Protein AF-A0A971CQW7-F1 (afdb_monomer_lite)

Secondary structure (DSSP, 8-state):
-TTTB-TTS-B-GGG-EEEEETHHHHHHHHHHHHS--SEEEEES----EETTTTEE-GGGGSPPSS-GGGEEEEEETT--SSS-HHHHHHHHHHTTGGGG-S-EETTTSPTTGGG-SEEEE-PSP---SSTTSHHHHHHHHGGG-GGGHHHHHHHHHHHHH-

Structure (mmCIF, N/CA/C/O backbone):
data_AF-A0A971CQW7-F1
#
_entry.id   AF-A0A971CQW7-F1
#
loop_
_atom_site.group_PDB
_atom_site.id
_atom_site.type_symbol
_atom_site.label_atom_id
_atom_site.label_alt_id
_atom_site.label_comp_id
_atom_site.label_asym_id
_atom_site.label_entity_id
_atom_site.label_seq_id
_atom_site.pdbx_PDB_ins_code
_atom_site.Cartn_x
_atom_site.Cartn_y
_atom_site.Cartn_z
_atom_site.occupancy
_atom_site.B_iso_or_equiv
_atom_site.auth_seq_id
_atom_site.auth_comp_id
_atom_site.auth_asym_id
_atom_site.auth_atom_id
_atom_site.pdbx_PDB_model_num
ATOM 1 N N . TRP A 1 1 ? -14.589 18.826 12.549 1.00 80.50 1 TRP A N 1
ATOM 2 C CA . TRP A 1 1 ? -13.768 17.904 13.360 1.00 80.50 1 TRP A CA 1
ATOM 3 C C . TRP A 1 1 ? -14.554 16.988 14.294 1.00 80.50 1 TRP A C 1
ATOM 5 O O . TRP A 1 1 ? -14.091 15.878 14.490 1.00 80.50 1 TRP A O 1
ATOM 15 N N . GLY A 1 2 ? -15.742 17.351 14.803 1.00 87.56 2 GLY A N 1
ATOM 16 C CA . GLY A 1 2 ? -16.466 16.536 15.804 1.00 87.56 2 GLY A CA 1
ATOM 17 C C . GLY A 1 2 ? -16.803 15.077 15.436 1.00 87.56 2 GLY A C 1
ATOM 18 O O . GLY A 1 2 ? -17.061 14.279 16.323 1.00 87.56 2 GLY A O 1
ATOM 19 N N . ARG A 1 3 ? -16.758 14.686 14.152 1.00 91.19 3 ARG A N 1
ATOM 20 C CA . ARG A 1 3 ? -16.903 13.274 13.729 1.00 91.19 3 ARG A CA 1
ATOM 21 C C . ARG A 1 3 ? -15.626 12.436 13.907 1.00 91.19 3 ARG A C 1
ATOM 23 O O . ARG A 1 3 ? -15.699 11.217 13.860 1.00 91.19 3 ARG A O 1
ATOM 30 N N . PHE A 1 4 ? -14.482 13.089 14.090 1.00 95.12 4 PHE A N 1
ATOM 31 C CA . PHE A 1 4 ? -13.150 12.482 14.177 1.00 95.12 4 PHE A CA 1
ATOM 32 C C . PHE A 1 4 ? -12.547 12.564 15.580 1.00 95.12 4 PHE A C 1
ATOM 34 O O . PHE A 1 4 ? -11.444 12.068 15.797 1.00 95.12 4 PHE A O 1
ATOM 41 N N . LEU A 1 5 ? -13.256 13.193 16.517 1.00 96.75 5 LEU A N 1
ATOM 42 C CA . LEU A 1 5 ? -12.848 13.334 17.906 1.00 96.75 5 LEU A CA 1
ATOM 43 C C . LEU A 1 5 ? -13.877 12.658 18.816 1.00 96.75 5 LEU A C 1
ATOM 45 O O . LEU A 1 5 ? -15.070 12.587 18.498 1.00 96.75 5 LEU A O 1
ATOM 49 N N . ASN A 1 6 ? -13.406 12.145 19.940 1.00 95.38 6 ASN A N 1
ATOM 50 C CA . ASN A 1 6 ? -14.253 11.765 21.062 1.00 95.38 6 ASN A CA 1
ATOM 51 C C . ASN A 1 6 ? -14.606 13.015 21.886 1.00 95.38 6 ASN A C 1
ATOM 53 O O . ASN A 1 6 ? -14.082 14.103 21.636 1.00 95.38 6 ASN A O 1
ATOM 57 N N . GLU A 1 7 ? -15.515 12.876 22.851 1.00 94.75 7 GLU A N 1
ATOM 58 C CA . GLU A 1 7 ? -15.952 13.994 23.705 1.00 94.75 7 GLU A CA 1
ATOM 59 C C . GLU A 1 7 ? -14.798 14.598 24.519 1.00 94.75 7 GLU A C 1
ATOM 61 O O . GLU A 1 7 ? -14.775 15.802 24.758 1.00 94.75 7 GLU A O 1
ATOM 66 N N . ASP A 1 8 ? -13.802 13.780 24.868 1.00 95.06 8 ASP A N 1
ATOM 67 C CA . ASP A 1 8 ? -12.581 14.181 25.576 1.00 95.06 8 ASP A CA 1
ATOM 68 C C . ASP A 1 8 ? -11.517 14.836 24.669 1.00 95.06 8 ASP A C 1
ATOM 70 O O . ASP A 1 8 ? -10.429 15.180 25.130 1.00 95.06 8 ASP A O 1
ATOM 74 N N . GLY A 1 9 ? -11.805 15.001 23.373 1.00 94.38 9 GLY A N 1
ATOM 75 C CA . GLY A 1 9 ? -10.889 15.576 22.388 1.00 94.38 9 GLY A CA 1
ATOM 76 C C . GLY A 1 9 ? -9.841 14.607 21.830 1.00 94.38 9 GLY A C 1
ATOM 77 O O . GLY A 1 9 ? -9.064 15.004 20.961 1.00 94.38 9 GLY A O 1
ATOM 78 N N . SER A 1 10 ? -9.817 13.343 22.263 1.00 95.75 10 SER A N 1
ATOM 79 C CA . SER A 1 10 ? -8.953 12.314 21.673 1.00 95.75 10 SER A CA 1
ATOM 80 C C . SER A 1 10 ? -9.416 11.912 20.267 1.00 95.75 10 SER A C 1
ATOM 82 O O . SER A 1 10 ? -10.570 12.122 19.884 1.00 95.75 10 SER A O 1
ATOM 84 N N . LEU A 1 11 ? -8.517 11.326 19.468 1.00 96.56 11 LEU A N 1
ATOM 85 C CA . LEU A 1 11 ? -8.852 10.858 18.122 1.00 96.56 11 LEU A CA 1
ATOM 86 C C . LEU A 1 11 ? -9.819 9.672 18.171 1.00 96.56 11 LEU A C 1
ATOM 88 O O . LEU A 1 11 ? -9.562 8.649 18.809 1.00 96.56 11 LEU A O 1
ATOM 92 N N . ARG A 1 12 ? -10.890 9.760 17.385 1.00 97.44 12 ARG A N 1
ATOM 93 C CA . ARG A 1 12 ? -11.760 8.626 17.077 1.00 97.44 12 ARG A CA 1
ATOM 94 C C . ARG A 1 12 ? -11.135 7.801 15.954 1.00 97.44 12 ARG A C 1
ATOM 96 O O . ARG A 1 12 ? -11.539 7.913 14.798 1.00 97.44 12 ARG A O 1
ATOM 103 N N . TRP A 1 13 ? -10.136 6.989 16.297 1.00 97.81 13 TRP A N 1
ATOM 104 C CA . TRP A 1 13 ? -9.322 6.223 15.342 1.00 97.81 13 TRP A CA 1
ATOM 105 C C . TRP A 1 13 ? -10.138 5.433 14.320 1.00 97.81 13 TRP A C 1
ATOM 107 O O . TRP A 1 13 ? -9.864 5.531 13.126 1.00 97.81 13 TRP A O 1
ATOM 117 N N . ALA A 1 14 ? -11.206 4.762 14.756 1.00 96.88 14 ALA A N 1
ATOM 118 C CA . ALA A 1 14 ? -12.061 3.950 13.889 1.00 96.88 14 ALA A CA 1
ATOM 119 C C . ALA A 1 14 ? -12.777 4.754 12.782 1.00 96.88 14 ALA A C 1
ATOM 121 O O . ALA A 1 14 ? -13.352 4.174 11.869 1.00 96.88 14 ALA A O 1
ATOM 122 N N . SER A 1 15 ? -12.754 6.090 12.841 1.00 96.75 15 SER A N 1
ATOM 123 C CA . SER A 1 15 ? -13.287 6.986 11.806 1.00 96.75 15 SER A CA 1
ATOM 124 C C . SER A 1 15 ? -12.206 7.584 10.896 1.00 96.75 15 SER A C 1
ATOM 126 O O . SER A 1 15 ? -12.517 8.432 10.064 1.00 96.75 15 SER A O 1
ATOM 128 N N . LEU A 1 16 ? -10.944 7.179 11.053 1.00 97.69 16 LEU A N 1
ATOM 129 C CA . LEU A 1 16 ? -9.799 7.710 10.315 1.00 97.69 16 LEU A CA 1
ATOM 130 C C . LEU A 1 16 ? -9.264 6.678 9.327 1.00 97.69 16 LEU A C 1
ATOM 132 O O . LEU A 1 16 ? -9.104 5.513 9.672 1.00 97.69 16 LEU A O 1
ATOM 136 N N . ALA A 1 17 ? -8.928 7.1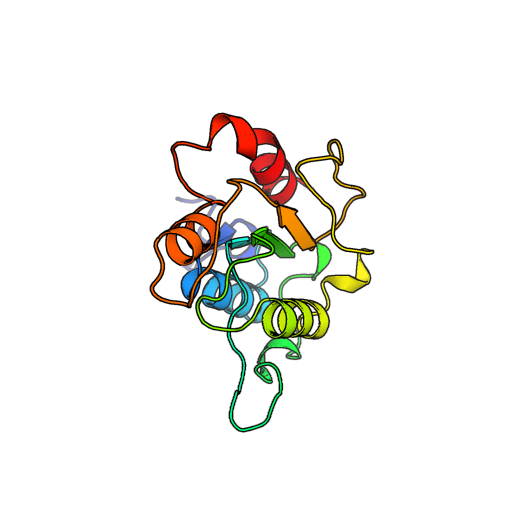14 8.117 1.00 98.12 17 ALA A N 1
ATOM 137 C CA . ALA A 1 17 ? -8.052 6.368 7.223 1.00 98.12 17 ALA A CA 1
ATOM 138 C C . ALA A 1 17 ? -6.643 6.957 7.327 1.00 98.12 17 ALA A C 1
ATOM 140 O O . ALA A 1 17 ? -6.482 8.179 7.303 1.00 98.12 17 ALA A O 1
ATOM 141 N N . VAL A 1 18 ? -5.630 6.102 7.444 1.00 98.44 18 VAL A N 1
ATOM 142 C CA . VAL A 1 18 ? -4.224 6.519 7.487 1.00 98.44 18 VAL A CA 1
ATOM 143 C C . VAL A 1 18 ? -3.508 6.020 6.247 1.00 98.44 18 VAL A C 1
ATOM 145 O O . VAL A 1 18 ? -3.650 4.866 5.846 1.00 98.44 18 VAL A O 1
ATOM 148 N N . ALA A 1 19 ? -2.745 6.908 5.625 1.00 98.44 19 ALA A N 1
ATOM 149 C CA . ALA A 1 19 ? -2.062 6.633 4.377 1.00 98.44 19 ALA A CA 1
ATOM 150 C C . ALA A 1 19 ? -0.653 7.211 4.407 1.00 98.44 19 ALA A C 1
ATOM 152 O O . ALA A 1 19 ? -0.411 8.253 5.018 1.00 98.44 19 ALA A O 1
ATOM 153 N N . GLY A 1 20 ? 0.269 6.564 3.705 1.00 98.12 20 GLY A N 1
ATOM 154 C CA . GLY A 1 20 ? 1.604 7.109 3.533 1.00 98.12 20 GLY A CA 1
ATOM 155 C C . GLY A 1 20 ? 2.396 6.416 2.439 1.00 98.12 20 GLY A C 1
ATOM 156 O O . GLY A 1 20 ? 2.113 5.279 2.060 1.00 98.12 20 GLY A O 1
ATOM 157 N N . GLN A 1 21 ? 3.405 7.126 1.941 1.00 97.31 21 GLN A N 1
ATOM 158 C CA . GLN A 1 21 ? 4.324 6.641 0.921 1.00 97.31 21 GLN A CA 1
ATOM 159 C C . GLN A 1 21 ? 5.697 6.350 1.538 1.00 97.31 21 GLN A C 1
ATOM 161 O O . GLN A 1 21 ? 6.130 7.071 2.441 1.00 97.31 21 GLN A O 1
ATOM 166 N N . SER A 1 22 ? 6.379 5.295 1.080 1.00 95.56 22 SER A N 1
ATOM 167 C CA . SER A 1 22 ? 7.723 4.929 1.552 1.00 95.56 22 SER A CA 1
ATOM 168 C C . SER A 1 22 ? 7.760 4.728 3.074 1.00 95.56 22 SER A C 1
ATOM 170 O O . SER A 1 22 ? 6.955 3.975 3.625 1.00 95.56 22 SER A O 1
ATOM 172 N N . GLN A 1 23 ? 8.637 5.445 3.782 1.00 95.31 23 GLN A N 1
ATOM 173 C CA . GLN A 1 23 ? 8.674 5.480 5.241 1.00 95.31 23 GLN A CA 1
ATOM 174 C C . GLN A 1 23 ? 7.306 5.838 5.850 1.00 95.31 23 GLN A C 1
ATOM 176 O O . GLN A 1 23 ? 6.905 5.239 6.845 1.00 95.31 23 GLN A O 1
ATOM 181 N N . GLY A 1 24 ? 6.548 6.760 5.251 1.00 97.88 24 GLY A N 1
ATOM 182 C CA . GLY A 1 24 ? 5.199 7.096 5.712 1.00 97.88 24 GLY A CA 1
ATOM 183 C C . GLY A 1 24 ? 4.218 5.925 5.592 1.00 97.88 24 GLY A C 1
ATOM 184 O O . GLY A 1 24 ? 3.326 5.788 6.421 1.00 97.88 24 GLY A O 1
ATOM 185 N N . GLY A 1 25 ? 4.398 5.047 4.602 1.00 98.06 25 GLY A N 1
ATOM 186 C CA . GLY A 1 25 ? 3.581 3.841 4.448 1.00 98.06 25 GLY A CA 1
ATOM 187 C C . GLY A 1 25 ? 3.885 2.787 5.515 1.00 98.06 25 GLY A C 1
ATOM 188 O O . GLY A 1 25 ? 2.964 2.148 6.018 1.00 98.06 25 GLY A O 1
ATOM 189 N N . GLY A 1 26 ? 5.153 2.665 5.927 1.00 97.81 26 GLY A N 1
ATOM 190 C CA . GLY A 1 26 ? 5.540 1.882 7.108 1.00 97.81 26 GLY A CA 1
ATOM 191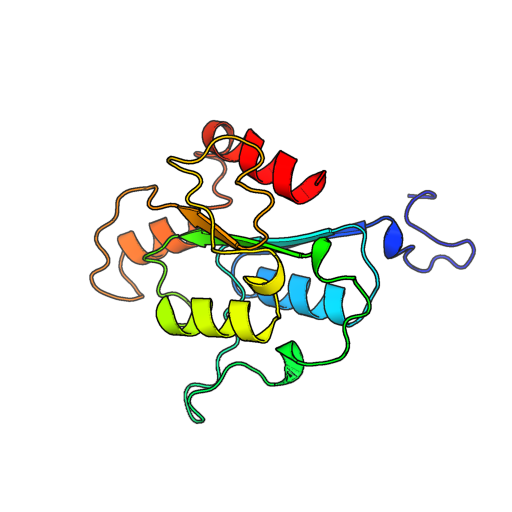 C C . GLY A 1 26 ? 4.899 2.424 8.391 1.00 97.81 26 GLY A C 1
ATOM 192 O O . GLY A 1 26 ? 4.303 1.665 9.152 1.00 97.81 26 GLY A O 1
ATOM 193 N N . HIS A 1 27 ? 4.910 3.748 8.582 1.00 98.56 27 HIS A N 1
ATOM 194 C CA . HIS A 1 27 ? 4.220 4.387 9.708 1.00 98.56 27 HIS A CA 1
ATOM 195 C C . HIS A 1 27 ? 2.705 4.168 9.674 1.00 98.56 27 HIS A C 1
ATOM 197 O O . HIS A 1 27 ? 2.126 3.876 10.715 1.00 98.56 27 HIS A O 1
ATOM 203 N N . ALA A 1 28 ? 2.057 4.257 8.508 1.00 98.75 28 ALA A N 1
ATOM 204 C CA . ALA A 1 28 ? 0.629 3.967 8.376 1.00 98.75 28 ALA A CA 1
ATOM 205 C C . ALA A 1 28 ? 0.307 2.528 8.817 1.00 98.75 28 ALA A C 1
ATOM 207 O O . ALA A 1 28 ? -0.622 2.318 9.598 1.00 98.75 28 ALA A O 1
ATOM 208 N N . ALA A 1 29 ? 1.121 1.553 8.397 1.00 98.62 29 ALA A N 1
ATOM 209 C CA . ALA A 1 29 ? 1.001 0.168 8.847 1.00 98.62 29 ALA A CA 1
ATOM 210 C C . ALA A 1 29 ? 1.197 0.023 10.363 1.00 98.62 29 ALA A C 1
ATOM 212 O O . ALA A 1 29 ? 0.391 -0.633 11.022 1.00 98.62 29 ALA A O 1
ATOM 213 N N . LEU A 1 30 ? 2.216 0.670 10.933 1.00 98.62 30 LEU A N 1
ATOM 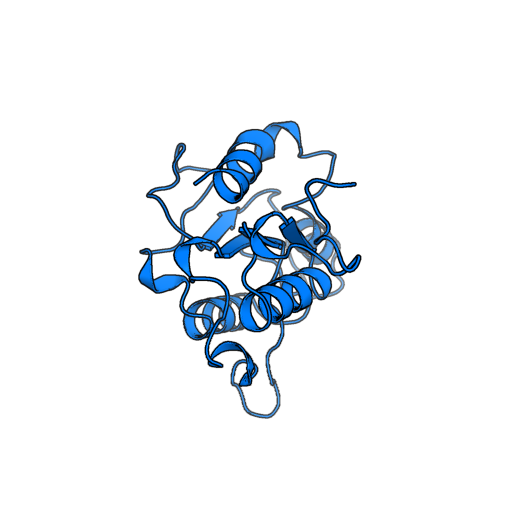214 C CA . LEU A 1 30 ? 2.455 0.643 12.376 1.00 98.62 30 LEU A CA 1
ATOM 215 C C . LEU A 1 30 ? 1.302 1.290 13.162 1.00 98.62 30 LEU A C 1
ATOM 217 O O . LEU A 1 30 ? 0.886 0.747 14.183 1.00 98.62 30 LEU A O 1
ATOM 221 N N . ILE A 1 31 ? 0.743 2.403 12.674 1.00 98.75 31 ILE A N 1
ATOM 222 C CA . ILE A 1 31 ? -0.439 3.045 13.266 1.00 98.75 31 ILE A CA 1
ATOM 223 C C . ILE A 1 31 ? -1.623 2.081 13.250 1.00 98.75 31 ILE A C 1
ATOM 225 O O . ILE A 1 31 ? -2.245 1.902 14.289 1.00 98.75 31 ILE A O 1
ATOM 229 N N . GLY A 1 32 ? -1.900 1.410 12.127 1.00 98.69 32 GLY A N 1
ATOM 230 C CA . GLY A 1 32 ? -2.983 0.424 12.048 1.00 98.69 32 GLY A CA 1
ATOM 231 C C . GLY A 1 32 ? -2.790 -0.777 12.977 1.00 98.69 32 GLY A C 1
ATOM 232 O O . GLY A 1 32 ? -3.755 -1.322 13.510 1.00 98.69 32 GLY A O 1
ATOM 233 N N . ILE A 1 33 ? -1.543 -1.181 13.223 1.00 98.69 33 ILE A N 1
ATOM 234 C CA . ILE A 1 33 ? -1.237 -2.218 14.215 1.00 98.69 33 ILE A CA 1
ATOM 235 C C . ILE A 1 33 ? -1.533 -1.724 15.637 1.00 98.69 33 ILE A C 1
ATOM 237 O O . ILE A 1 33 ? -2.018 -2.498 16.456 1.00 98.69 33 ILE A O 1
ATOM 241 N N . LYS A 1 34 ? -1.274 -0.449 15.945 1.00 98.56 34 LYS A N 1
ATOM 242 C CA . LYS A 1 34 ? -1.439 0.119 17.297 1.00 98.56 34 LYS A CA 1
ATOM 243 C C . LYS A 1 34 ? -2.838 0.661 17.596 1.00 98.56 34 LYS A C 1
ATOM 245 O O . LYS A 1 34 ? -3.233 0.680 18.759 1.00 98.56 34 LYS A O 1
ATOM 250 N N . HIS A 1 35 ? -3.574 1.092 16.581 1.00 98.56 35 HIS A N 1
ATOM 251 C CA . HIS A 1 35 ? -4.885 1.718 16.702 1.00 98.56 35 HIS A CA 1
ATOM 252 C C . HIS A 1 35 ? -5.840 1.127 15.675 1.00 98.56 35 HIS A C 1
ATOM 254 O O . HIS A 1 35 ? -5.458 0.935 14.523 1.00 98.56 35 HIS A O 1
ATOM 260 N N . GLU A 1 36 ? -7.083 0.860 16.075 1.00 98.50 36 GLU A N 1
ATOM 261 C CA . GLU A 1 36 ? -8.113 0.435 15.132 1.00 98.50 36 GLU A CA 1
ATOM 262 C C . GLU A 1 36 ? -8.542 1.628 14.272 1.00 98.50 36 GLU A C 1
ATOM 264 O O . GLU A 1 36 ? -9.205 2.545 14.754 1.00 98.50 36 GLU A O 1
ATOM 269 N N . VAL A 1 37 ? -8.158 1.609 12.999 1.00 98.69 37 VAL A N 1
ATOM 270 C CA . VAL A 1 37 ? -8.509 2.622 12.005 1.00 98.69 37 VAL A CA 1
ATOM 271 C C . VAL A 1 37 ? -9.519 2.089 10.993 1.00 98.69 37 VAL A C 1
ATOM 273 O O . VAL A 1 37 ? -9.744 0.881 10.866 1.00 98.69 37 VAL A O 1
ATOM 276 N N . ALA A 1 38 ? -10.142 3.006 10.253 1.00 98.19 38 ALA A N 1
ATOM 277 C CA . ALA A 1 38 ? -11.058 2.658 9.176 1.00 98.19 38 ALA A CA 1
ATOM 278 C C . ALA A 1 38 ? -10.315 1.980 8.019 1.00 98.19 38 ALA A C 1
ATOM 280 O O . ALA A 1 38 ? -10.806 0.987 7.492 1.00 98.19 38 ALA A O 1
ATOM 281 N N . ARG A 1 39 ? -9.142 2.497 7.626 1.00 98.50 39 ARG A N 1
ATOM 282 C CA . ARG A 1 39 ? -8.305 1.950 6.544 1.00 98.50 39 ARG A CA 1
ATOM 283 C C . ARG A 1 39 ? -6.827 2.272 6.758 1.00 98.50 39 ARG A C 1
ATOM 285 O O . ARG A 1 39 ? -6.496 3.322 7.312 1.00 98.50 39 ARG A O 1
ATOM 292 N N . VAL A 1 40 ? -5.956 1.395 6.264 1.00 98.88 40 VAL A N 1
ATOM 293 C CA . VAL A 1 40 ? -4.498 1.570 6.232 1.00 98.88 40 VAL A CA 1
ATOM 294 C C . VAL A 1 40 ? -4.008 1.437 4.797 1.00 98.88 40 VAL A C 1
ATOM 296 O O . VAL A 1 40 ? -4.173 0.384 4.187 1.00 98.88 40 VAL A O 1
ATOM 299 N N . LEU A 1 41 ? -3.410 2.496 4.255 1.00 98.81 41 LEU A N 1
ATOM 300 C CA . LEU A 1 41 ? -2.963 2.551 2.864 1.00 98.81 41 LEU A CA 1
ATOM 301 C C . LEU A 1 41 ? -1.445 2.755 2.798 1.00 98.81 41 LEU A C 1
ATOM 303 O O . LEU A 1 41 ? -0.915 3.807 3.167 1.00 98.81 41 LEU A O 1
ATOM 307 N N . CYS A 1 42 ? -0.741 1.752 2.290 1.00 98.81 42 CYS A N 1
ATOM 308 C CA . CYS A 1 42 ? 0.708 1.749 2.135 1.00 98.81 42 CYS A CA 1
ATOM 309 C C . CYS A 1 42 ? 1.081 1.919 0.654 1.00 98.81 42 CYS A C 1
ATOM 311 O O . CYS A 1 42 ? 0.820 1.033 -0.154 1.00 98.81 42 CYS A O 1
ATOM 313 N N . PHE A 1 43 ? 1.731 3.023 0.285 1.00 98.56 43 PHE A N 1
ATOM 314 C CA . PHE A 1 43 ? 2.180 3.273 -1.091 1.00 98.56 43 PHE A CA 1
ATOM 315 C C . PHE A 1 43 ? 3.697 3.132 -1.209 1.00 98.56 43 PHE A C 1
ATOM 317 O O . PHE A 1 43 ? 4.434 3.767 -0.454 1.00 98.56 43 PHE A O 1
ATOM 324 N N . GLY A 1 44 ? 4.199 2.312 -2.136 1.00 97.81 44 GLY A N 1
ATOM 325 C CA . GLY A 1 44 ? 5.645 2.042 -2.212 1.00 97.81 44 GLY A CA 1
ATOM 326 C C . GLY A 1 44 ? 6.210 1.570 -0.860 1.00 97.81 44 GLY A C 1
ATOM 327 O O . GLY A 1 44 ? 7.289 1.996 -0.450 1.00 97.81 44 GLY A O 1
ATOM 328 N N . ALA A 1 45 ? 5.417 0.795 -0.116 1.00 97.94 45 ALA A N 1
ATOM 329 C CA . ALA A 1 45 ? 5.651 0.336 1.247 1.00 97.94 45 ALA A CA 1
ATOM 330 C C . ALA A 1 45 ? 4.830 -0.947 1.528 1.00 97.94 45 ALA A C 1
ATOM 332 O O . ALA A 1 45 ? 3.950 -1.282 0.724 1.00 97.94 45 ALA A O 1
ATOM 333 N N . PRO A 1 46 ? 5.063 -1.659 2.651 1.00 95.75 46 PRO A N 1
ATOM 334 C CA . PRO A 1 46 ? 6.055 -1.419 3.710 1.00 95.75 46 PRO A CA 1
ATOM 335 C C . PRO A 1 46 ? 7.510 -1.668 3.271 1.00 95.75 46 PRO A C 1
ATOM 337 O O . PRO A 1 46 ? 7.752 -2.478 2.378 1.00 95.75 46 PRO A O 1
ATOM 340 N N . LYS A 1 47 ? 8.492 -1.011 3.908 1.00 96.00 47 LYS A N 1
ATOM 341 C CA . LYS A 1 47 ? 9.926 -1.126 3.547 1.00 96.00 47 LYS A CA 1
ATOM 342 C C . LYS A 1 47 ? 10.851 -1.518 4.708 1.00 96.00 47 LYS A C 1
ATOM 344 O O . LYS A 1 47 ? 12.051 -1.667 4.494 1.00 96.00 47 LYS A O 1
ATOM 349 N N . ASP A 1 48 ? 10.330 -1.699 5.918 1.00 96.06 48 ASP A N 1
ATOM 350 C CA . ASP A 1 48 ? 11.117 -1.955 7.127 1.00 96.06 48 ASP A CA 1
ATOM 351 C C . ASP A 1 48 ? 11.679 -3.381 7.127 1.00 96.06 48 ASP A C 1
ATOM 353 O O . ASP A 1 48 ? 11.059 -4.330 7.598 1.00 96.06 48 ASP A O 1
ATOM 357 N N . TYR A 1 49 ? 12.883 -3.536 6.584 1.00 97.06 49 TYR A N 1
ATOM 358 C CA . TYR A 1 49 ? 13.572 -4.817 6.483 1.00 97.06 49 TYR A CA 1
ATOM 359 C C . TYR A 1 49 ? 14.913 -4.767 7.213 1.00 97.06 49 TYR A C 1
ATOM 361 O O . TYR A 1 49 ? 15.718 -3.855 7.011 1.00 97.06 49 TYR A O 1
ATOM 369 N N . ASN A 1 50 ? 15.193 -5.767 8.044 1.00 95.75 50 ASN A N 1
ATOM 370 C CA . ASN A 1 50 ? 16.478 -5.886 8.713 1.00 95.75 50 ASN A CA 1
ATOM 371 C C . ASN A 1 50 ? 17.479 -6.604 7.801 1.00 95.75 50 ASN A C 1
ATOM 373 O O . ASN A 1 50 ? 17.551 -7.830 7.772 1.00 95.75 50 ASN A O 1
ATOM 377 N N . ILE A 1 51 ? 18.296 -5.828 7.086 1.00 93.19 51 ILE A N 1
ATOM 378 C CA . ILE A 1 51 ? 19.313 -6.355 6.160 1.00 93.19 51 ILE A CA 1
ATOM 379 C C . ILE A 1 51 ? 20.352 -7.228 6.875 1.00 93.19 51 ILE A C 1
ATOM 381 O O . ILE A 1 51 ? 20.794 -8.226 6.315 1.00 93.19 51 ILE A O 1
ATOM 385 N N . LYS A 1 52 ? 20.719 -6.893 8.119 1.00 94.75 52 LYS A N 1
ATOM 386 C CA . LYS A 1 52 ? 21.722 -7.650 8.885 1.00 94.75 52 LYS A CA 1
ATOM 387 C C . LYS A 1 52 ? 21.222 -9.046 9.257 1.00 94.75 52 LYS A C 1
ATOM 389 O O . LYS A 1 52 ? 22.008 -9.986 9.257 1.00 94.75 52 LYS A O 1
ATOM 394 N N . LEU A 1 53 ? 19.943 -9.161 9.608 1.00 96.12 53 LEU A N 1
ATOM 395 C CA . LEU A 1 53 ? 19.323 -10.430 9.997 1.00 96.12 53 LEU A CA 1
ATOM 396 C C . LEU A 1 53 ? 18.648 -11.151 8.827 1.00 96.12 53 LEU A C 1
ATOM 398 O O . LEU A 1 53 ? 18.268 -12.306 8.971 1.00 96.12 53 LEU A O 1
ATOM 402 N N . GLY A 1 54 ? 18.493 -10.486 7.681 1.00 96.88 54 GLY A N 1
ATOM 403 C CA . GLY A 1 54 ? 17.828 -11.058 6.519 1.00 96.88 54 GLY A CA 1
ATOM 404 C C . GLY A 1 54 ? 16.342 -11.334 6.751 1.00 96.88 54 GLY A C 1
ATOM 405 O O . GLY A 1 54 ? 15.829 -12.283 6.171 1.00 96.88 54 GLY A O 1
ATOM 406 N N . VAL A 1 55 ? 15.658 -10.530 7.575 1.00 98.00 55 VAL A N 1
ATOM 407 C CA . VAL A 1 55 ? 14.233 -10.714 7.913 1.00 98.00 55 VAL A CA 1
ATOM 408 C C . VAL A 1 55 ? 13.466 -9.386 7.923 1.00 98.00 55 VAL A C 1
ATOM 410 O O . VAL A 1 55 ? 14.072 -8.338 8.177 1.00 98.00 55 VAL A O 1
ATOM 413 N N . PRO A 1 56 ? 12.138 -9.399 7.702 1.00 98.19 56 PRO A N 1
ATOM 414 C CA . PRO A 1 56 ? 11.273 -8.249 7.962 1.00 98.19 56 PRO A CA 1
ATOM 415 C C . PRO A 1 56 ? 11.378 -7.751 9.403 1.00 98.19 56 PRO A C 1
ATOM 417 O O . PRO A 1 56 ? 11.783 -8.479 10.312 1.00 98.19 56 PRO A O 1
ATOM 420 N N . ALA A 1 57 ? 11.001 -6.497 9.637 1.00 96.94 57 ALA A N 1
ATOM 421 C CA . ALA A 1 57 ? 10.942 -5.976 10.992 1.00 96.94 57 ALA A CA 1
ATOM 422 C C . ALA A 1 57 ? 9.920 -6.759 11.840 1.00 96.94 57 ALA A C 1
ATOM 424 O O . ALA A 1 57 ? 8.763 -6.908 11.454 1.00 96.94 57 ALA A O 1
ATOM 425 N N . ALA A 1 58 ? 10.335 -7.200 13.033 1.00 97.00 58 ALA A N 1
ATOM 426 C CA . ALA A 1 58 ? 9.517 -8.031 13.927 1.00 97.00 58 ALA A CA 1
ATOM 427 C C . ALA A 1 58 ? 8.175 -7.387 14.322 1.00 97.00 58 ALA A C 1
ATOM 429 O O . ALA A 1 58 ? 7.245 -8.069 14.739 1.00 97.00 58 ALA A O 1
ATOM 430 N N . TRP A 1 59 ? 8.049 -6.062 14.189 1.00 97.25 59 TRP A N 1
ATOM 431 C CA . TRP A 1 59 ? 6.804 -5.374 14.507 1.00 97.25 59 TRP A CA 1
ATOM 432 C C . TRP A 1 59 ? 5.656 -5.724 13.551 1.00 97.25 59 TRP A C 1
ATOM 434 O O . TRP A 1 59 ? 4.503 -5.569 13.950 1.00 97.25 59 TRP A O 1
ATOM 444 N N . TYR A 1 60 ? 5.935 -6.211 12.334 1.00 98.00 60 TYR A N 1
ATOM 445 C CA . TYR A 1 60 ? 4.892 -6.643 11.396 1.00 98.00 60 TYR A CA 1
ATOM 446 C C . TYR A 1 60 ? 4.026 -7.784 11.950 1.00 98.00 60 TYR A C 1
ATOM 448 O O . TYR A 1 60 ? 2.849 -7.865 11.601 1.00 98.00 60 TYR A O 1
ATOM 456 N N . GLU A 1 61 ? 4.588 -8.608 12.839 1.00 96.75 61 GLU A N 1
ATOM 457 C CA . GLU A 1 61 ? 3.941 -9.783 13.441 1.00 96.75 61 GLU A CA 1
ATOM 458 C C . GLU A 1 61 ? 3.222 -9.467 14.760 1.00 96.75 61 GLU A C 1
ATOM 460 O O . GLU A 1 61 ? 2.608 -10.345 15.367 1.00 96.75 61 GLU A O 1
ATOM 465 N N . LEU A 1 62 ? 3.294 -8.220 15.239 1.00 98.06 62 LEU A N 1
ATOM 466 C CA . LEU A 1 62 ? 2.588 -7.835 16.457 1.00 98.06 62 LEU A CA 1
ATOM 467 C C . LEU A 1 62 ? 1.067 -7.957 16.269 1.00 98.06 62 LEU A C 1
ATOM 469 O O . LEU A 1 62 ? 0.557 -7.711 15.169 1.00 98.06 62 LEU A O 1
ATOM 473 N N . PRO A 1 63 ? 0.319 -8.246 17.353 1.00 97.94 63 PRO A N 1
ATOM 474 C CA . PRO A 1 63 ? -1.135 -8.173 17.334 1.00 97.94 63 PRO A CA 1
ATOM 475 C C . PRO A 1 63 ? -1.610 -6.830 16.771 1.00 97.94 63 PRO A C 1
ATOM 477 O O . PRO A 1 63 ? -1.150 -5.770 17.198 1.00 97.94 63 PRO A O 1
ATOM 480 N N . SER A 1 64 ? -2.515 -6.893 15.797 1.00 98.50 64 SER A N 1
ATOM 481 C CA . SER A 1 64 ? -2.995 -5.733 15.048 1.00 98.50 64 SER A CA 1
ATOM 482 C C . SER A 1 64 ? -4.338 -5.276 15.603 1.00 98.50 64 SER A C 1
ATOM 484 O O . SER A 1 64 ? -5.291 -6.050 15.598 1.00 98.50 64 SER A O 1
ATOM 486 N N . ALA A 1 65 ? -4.423 -4.023 16.053 1.00 98.62 65 ALA A N 1
ATOM 487 C CA . ALA A 1 65 ? -5.680 -3.413 16.482 1.00 98.62 65 ALA A CA 1
ATOM 488 C C . ALA A 1 65 ? -6.653 -3.243 15.306 1.00 98.62 65 ALA A C 1
ATOM 490 O O . ALA A 1 65 ? -7.843 -3.509 15.433 1.00 98.62 65 ALA A O 1
ATOM 491 N N . THR A 1 66 ? -6.145 -2.841 14.140 1.00 98.81 66 THR A N 1
ATOM 492 C CA . THR A 1 66 ? -6.920 -2.847 12.898 1.00 98.81 66 THR A CA 1
ATOM 493 C C . THR A 1 66 ? -6.963 -4.266 12.318 1.00 98.81 66 THR A C 1
ATOM 495 O O . THR A 1 66 ? -5.900 -4.880 12.156 1.00 98.81 66 THR A O 1
ATOM 498 N N . PRO A 1 67 ? -8.146 -4.794 11.959 1.00 98.25 67 PRO A N 1
ATOM 499 C CA . PRO A 1 67 ? -8.269 -6.027 11.185 1.00 98.25 67 PRO A CA 1
ATOM 500 C C . PRO A 1 67 ? -7.509 -5.961 9.847 1.00 98.25 67 PRO A C 1
ATOM 502 O O . PRO A 1 67 ? -7.492 -4.925 9.181 1.00 98.25 67 PRO A O 1
ATOM 505 N N . LYS A 1 68 ? -6.839 -7.053 9.447 1.00 97.94 68 LYS A N 1
ATOM 506 C CA . LYS A 1 68 ? -5.961 -7.057 8.256 1.00 97.94 68 LYS A CA 1
ATOM 507 C C . LYS A 1 68 ? -6.702 -6.857 6.932 1.00 97.94 68 LYS A C 1
ATOM 509 O O . LYS A 1 68 ? -6.091 -6.408 5.969 1.00 97.94 68 LYS A O 1
ATOM 514 N N . ASP A 1 69 ? -8.010 -7.093 6.900 1.00 97.88 69 ASP A N 1
ATOM 515 C CA . ASP A 1 69 ? -8.871 -6.808 5.748 1.00 97.88 69 ASP A CA 1
ATOM 516 C C . ASP A 1 69 ? -8.996 -5.304 5.448 1.00 97.88 69 ASP A C 1
ATOM 518 O O . ASP A 1 69 ? -9.401 -4.948 4.346 1.00 97.88 69 ASP A O 1
ATOM 522 N N . ARG A 1 70 ? -8.606 -4.420 6.376 1.00 98.62 70 ARG A N 1
ATOM 523 C CA . ARG A 1 70 ? -8.569 -2.958 6.187 1.00 98.62 70 ARG A CA 1
ATOM 524 C C . ARG A 1 70 ? -7.189 -2.424 5.785 1.00 98.62 70 ARG A C 1
ATOM 526 O O . ARG A 1 70 ? -7.026 -1.207 5.671 1.00 98.62 70 ARG A O 1
ATOM 533 N N . PHE A 1 71 ? -6.192 -3.294 5.612 1.00 98.81 71 PHE A N 1
ATOM 534 C CA . PHE A 1 71 ? -4.857 -2.919 5.147 1.00 98.81 71 PHE A CA 1
ATOM 535 C C . PHE A 1 71 ? -4.740 -3.152 3.651 1.00 98.81 71 PHE A C 1
ATOM 537 O O . PHE A 1 71 ? -5.076 -4.221 3.156 1.00 98.81 71 PHE A O 1
ATOM 544 N N . PHE A 1 72 ? -4.184 -2.171 2.953 1.00 98.88 72 PHE A N 1
ATOM 545 C CA . PHE A 1 72 ? -3.926 -2.244 1.527 1.00 98.88 72 PHE A CA 1
ATOM 546 C C . PHE A 1 72 ? -2.536 -1.708 1.223 1.00 98.88 72 PHE A C 1
ATOM 548 O O . PHE A 1 72 ? -2.117 -0.683 1.765 1.00 98.88 72 PHE A O 1
ATOM 555 N N . ALA A 1 73 ? -1.837 -2.369 0.309 1.00 98.75 73 ALA A N 1
ATOM 556 C CA . ALA A 1 73 ? -0.545 -1.921 -0.177 1.00 98.75 73 ALA A CA 1
ATOM 557 C C . ALA A 1 73 ? -0.556 -1.801 -1.699 1.00 98.75 73 ALA A C 1
ATOM 559 O O . ALA A 1 73 ? -0.942 -2.749 -2.373 1.00 98.75 73 ALA A O 1
ATOM 560 N N . PHE A 1 74 ? -0.093 -0.672 -2.237 1.00 98.75 74 PHE A N 1
ATOM 561 C CA . PHE A 1 74 ? 0.038 -0.451 -3.676 1.00 98.75 74 PHE A CA 1
ATOM 562 C C . PHE A 1 74 ? 1.468 -0.053 -4.046 1.00 98.75 74 PHE A C 1
ATOM 564 O O . PHE A 1 74 ? 2.017 0.927 -3.533 1.00 98.75 74 PHE A O 1
ATOM 571 N N . ASN A 1 75 ? 2.104 -0.851 -4.904 1.00 98.56 75 ASN A N 1
ATOM 572 C CA . ASN A 1 75 ? 3.543 -0.794 -5.137 1.00 98.56 75 ASN A CA 1
ATOM 573 C C . ASN A 1 75 ? 3.912 -0.955 -6.613 1.00 98.56 75 ASN A C 1
ATOM 575 O O . ASN A 1 75 ? 3.189 -1.571 -7.385 1.00 98.56 75 ASN A O 1
ATOM 579 N N . HIS A 1 76 ? 5.087 -0.458 -6.988 1.00 98.50 76 HIS A N 1
ATOM 580 C CA . HIS A 1 76 ? 5.677 -0.745 -8.290 1.00 98.50 76 HIS A CA 1
ATOM 581 C C . HIS A 1 76 ? 6.587 -1.975 -8.207 1.00 98.50 76 HIS A C 1
ATOM 583 O O . HIS A 1 76 ? 7.405 -2.064 -7.288 1.00 98.50 76 HIS A O 1
ATOM 589 N N . HIS A 1 77 ? 6.512 -2.890 -9.178 1.00 98.19 77 HIS A N 1
ATOM 590 C CA . HIS A 1 77 ? 7.314 -4.130 -9.175 1.00 98.19 77 HIS A CA 1
ATOM 591 C C . HIS A 1 77 ? 8.819 -3.905 -9.104 1.00 98.19 77 HIS A C 1
ATOM 593 O O . HIS A 1 77 ? 9.543 -4.695 -8.508 1.00 98.19 77 HIS A O 1
ATOM 599 N N . GLN A 1 78 ? 9.292 -2.837 -9.735 1.00 98.00 78 GLN A N 1
ATOM 600 C CA . GLN A 1 78 ? 10.718 -2.535 -9.832 1.00 98.00 78 GLN A CA 1
ATOM 601 C C . GLN A 1 78 ? 11.204 -1.508 -8.805 1.00 98.00 78 GLN A C 1
ATOM 603 O O . GLN A 1 78 ? 12.317 -1.024 -8.954 1.00 98.00 78 GLN A O 1
ATOM 608 N N . ASP A 1 79 ? 10.407 -1.129 -7.799 1.00 97.94 79 ASP A N 1
ATOM 609 C CA . ASP A 1 79 ? 10.834 -0.144 -6.796 1.00 97.94 79 ASP A CA 1
ATOM 610 C C . ASP A 1 79 ? 11.878 -0.729 -5.818 1.00 97.94 79 ASP A C 1
ATOM 612 O O . ASP A 1 79 ? 11.511 -1.521 -4.944 1.00 97.94 79 ASP A O 1
ATOM 616 N N . PRO A 1 80 ? 13.158 -0.303 -5.886 1.00 96.88 80 PRO A N 1
ATOM 617 C CA . PRO A 1 80 ? 14.215 -0.816 -5.024 1.00 96.88 80 PRO A CA 1
ATOM 618 C C . PRO A 1 80 ? 14.484 0.095 -3.811 1.00 96.88 80 PRO A C 1
ATOM 620 O O . PRO A 1 80 ? 15.489 -0.086 -3.122 1.00 96.88 80 PRO A O 1
ATOM 623 N N . MET A 1 81 ? 13.693 1.157 -3.597 1.00 95.25 81 MET A N 1
ATOM 624 C CA . MET A 1 81 ? 13.964 2.118 -2.527 1.00 95.25 81 MET A CA 1
ATOM 625 C C . MET A 1 81 ? 13.603 1.535 -1.160 1.00 95.25 81 MET A C 1
ATOM 627 O O . MET A 1 81 ? 12.503 1.020 -0.956 1.00 95.25 81 MET A O 1
ATOM 631 N N . GLY A 1 82 ? 14.536 1.646 -0.210 1.00 92.81 82 GLY A N 1
ATOM 632 C CA . GLY A 1 82 ? 14.409 1.146 1.165 1.00 92.81 82 GLY A CA 1
ATOM 633 C C . GLY A 1 82 ? 14.748 -0.341 1.306 1.00 92.81 82 GLY A C 1
ATOM 634 O O . GLY A 1 82 ? 15.613 -0.692 2.103 1.00 92.81 82 GLY A O 1
ATOM 635 N N . CYS A 1 83 ? 14.126 -1.193 0.494 1.00 95.12 83 CYS A N 1
ATOM 636 C CA . CYS A 1 83 ? 14.405 -2.626 0.402 1.00 95.12 83 CYS A CA 1
ATOM 637 C C . CYS A 1 83 ? 14.198 -3.123 -1.039 1.00 95.12 83 CYS A C 1
ATOM 639 O O . CYS A 1 83 ? 13.616 -2.412 -1.865 1.00 95.12 83 CYS A O 1
ATOM 641 N N . THR A 1 84 ? 14.687 -4.326 -1.359 1.00 96.88 84 THR A N 1
ATOM 642 C CA . THR A 1 84 ? 14.467 -4.917 -2.692 1.00 96.88 84 THR A CA 1
ATOM 643 C C . THR A 1 84 ? 12.993 -5.300 -2.893 1.00 96.88 84 THR A C 1
ATOM 645 O O . THR A 1 84 ? 12.280 -5.507 -1.906 1.00 96.88 84 THR A O 1
ATOM 648 N N . PRO A 1 85 ? 12.510 -5.448 -4.141 1.00 97.06 85 PRO A N 1
ATOM 649 C CA . PRO A 1 85 ? 11.157 -5.945 -4.400 1.00 97.06 85 PRO A CA 1
ATOM 650 C C . PRO A 1 85 ? 10.847 -7.285 -3.717 1.00 97.06 85 PRO A C 1
ATOM 652 O O . PRO A 1 85 ? 9.747 -7.493 -3.213 1.00 97.06 85 PRO A O 1
ATOM 655 N N . GLU A 1 86 ? 11.819 -8.193 -3.634 1.00 97.31 86 GLU A N 1
ATOM 656 C CA . GLU A 1 86 ? 11.674 -9.484 -2.952 1.00 97.31 86 GLU A CA 1
ATOM 657 C C . GLU A 1 86 ? 11.505 -9.302 -1.440 1.00 97.31 86 GLU A C 1
ATOM 659 O O . GLU A 1 86 ? 10.622 -9.905 -0.831 1.00 97.31 86 GLU A O 1
ATOM 664 N N . GLN A 1 87 ? 12.312 -8.428 -0.835 1.00 98.25 87 GLN A N 1
ATOM 665 C CA . GLN A 1 87 ? 12.215 -8.089 0.586 1.00 98.25 87 GLN A CA 1
ATOM 666 C C . GLN A 1 87 ? 10.891 -7.392 0.907 1.00 98.25 87 GLN A C 1
ATOM 668 O O . GLN A 1 87 ? 10.278 -7.658 1.937 1.00 98.25 87 GLN A O 1
ATOM 673 N N . GLN A 1 88 ? 10.418 -6.530 0.010 1.00 97.94 88 GLN A N 1
ATOM 674 C CA . GLN A 1 88 ? 9.130 -5.859 0.135 1.00 97.94 88 GL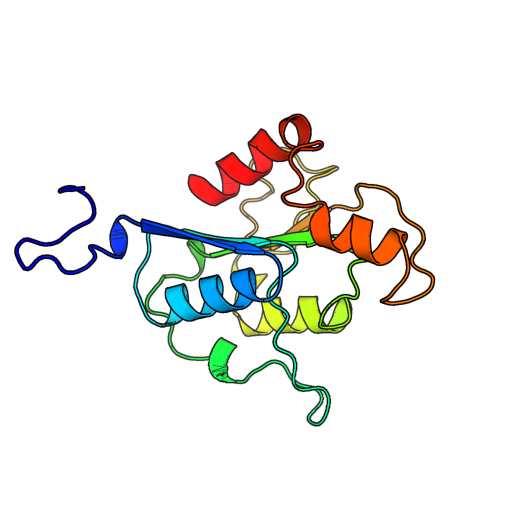N A CA 1
ATOM 675 C C . GLN A 1 88 ? 7.964 -6.863 0.083 1.00 97.94 88 GLN A C 1
ATOM 677 O O . GLN A 1 88 ? 7.052 -6.774 0.907 1.00 97.94 88 GLN A O 1
ATOM 682 N N . ARG A 1 89 ? 8.014 -7.865 -0.806 1.00 97.88 89 ARG A N 1
ATOM 683 C CA . ARG A 1 89 ? 7.024 -8.958 -0.839 1.00 97.88 89 ARG A CA 1
ATOM 684 C C . ARG A 1 89 ? 7.044 -9.763 0.458 1.00 97.88 89 ARG A C 1
ATOM 686 O O . ARG A 1 89 ? 5.985 -10.110 0.977 1.00 97.88 89 ARG A O 1
ATOM 693 N N . LEU A 1 90 ? 8.232 -10.014 1.011 1.00 98.25 90 LEU A N 1
ATOM 694 C CA . LEU A 1 90 ? 8.364 -10.698 2.295 1.00 98.25 90 LEU A CA 1
ATOM 695 C C . LEU A 1 90 ? 7.791 -9.860 3.450 1.00 98.25 90 LEU A C 1
ATOM 697 O O . LEU A 1 90 ? 7.072 -10.409 4.276 1.00 98.25 90 LEU A O 1
ATOM 701 N N . ASN A 1 91 ? 8.005 -8.540 3.467 1.00 98.44 91 ASN A N 1
ATOM 702 C CA . ASN A 1 91 ? 7.374 -7.645 4.445 1.00 98.44 91 ASN A CA 1
ATOM 703 C C . ASN A 1 91 ? 5.842 -7.732 4.395 1.00 98.44 91 ASN A C 1
ATOM 705 O O . ASN A 1 91 ? 5.195 -7.826 5.434 1.00 98.44 91 ASN A O 1
ATOM 709 N N . LEU A 1 92 ? 5.255 -7.714 3.195 1.00 98.50 92 LEU A N 1
ATOM 710 C CA . LEU A 1 92 ? 3.802 -7.806 3.009 1.00 98.50 92 LEU A CA 1
ATOM 711 C C . LEU A 1 92 ? 3.231 -9.147 3.476 1.00 98.50 92 LEU A C 1
ATOM 713 O O . LEU A 1 92 ? 2.175 -9.175 4.110 1.00 98.50 92 LEU A O 1
ATOM 717 N N . LYS A 1 93 ? 3.953 -10.235 3.196 1.00 98.25 93 LYS A N 1
ATOM 718 C CA . LYS A 1 93 ? 3.628 -11.573 3.688 1.00 98.25 93 LYS A CA 1
ATOM 719 C C . LYS A 1 93 ? 3.697 -11.644 5.212 1.00 98.25 93 LYS A C 1
ATOM 721 O O . LYS A 1 93 ? 2.765 -12.114 5.849 1.00 98.25 93 LYS A O 1
ATOM 726 N N . THR A 1 94 ? 4.760 -11.126 5.822 1.00 98.44 94 THR A N 1
ATOM 727 C CA . THR A 1 94 ? 4.896 -11.099 7.288 1.00 98.44 94 THR A CA 1
ATOM 728 C C . THR A 1 94 ? 3.851 -10.200 7.951 1.00 98.44 94 THR A C 1
ATOM 730 O O . THR A 1 94 ? 3.388 -10.503 9.045 1.00 98.44 94 THR A O 1
ATOM 733 N N . LEU A 1 95 ? 3.403 -9.136 7.276 1.00 98.50 95 LEU A N 1
ATOM 734 C CA . LEU A 1 95 ? 2.268 -8.322 7.720 1.00 98.50 95 LEU A CA 1
ATOM 735 C C . LEU A 1 95 ? 0.911 -9.055 7.603 1.00 98.50 95 LEU A C 1
ATOM 737 O O . LEU A 1 95 ? -0.085 -8.578 8.153 1.00 98.50 95 LEU A O 1
ATOM 741 N N . GLY A 1 96 ? 0.866 -10.200 6.913 1.00 98.31 96 GLY A N 1
ATOM 742 C CA . GLY A 1 96 ? -0.300 -11.075 6.777 1.00 98.31 96 GLY A CA 1
ATOM 743 C C . GLY A 1 96 ? -1.282 -10.672 5.677 1.00 98.31 96 GLY A C 1
ATOM 744 O O . GLY A 1 96 ? -2.440 -11.082 5.719 1.00 98.31 96 GLY A O 1
ATOM 745 N N . LEU A 1 97 ? -0.870 -9.838 4.714 1.00 98.44 97 LEU A N 1
ATOM 746 C CA . LEU A 1 97 ? -1.782 -9.355 3.666 1.00 98.44 97 LEU A CA 1
ATOM 747 C C . LEU A 1 97 ? -2.046 -10.392 2.564 1.00 98.44 97 LEU A C 1
ATOM 749 O O . LEU A 1 97 ? -3.032 -10.273 1.841 1.00 98.44 97 LEU A O 1
ATOM 753 N N . ASP A 1 98 ? -1.211 -11.425 2.458 1.00 97.38 98 ASP A N 1
ATOM 754 C CA . ASP A 1 98 ? -1.387 -12.554 1.537 1.00 97.38 98 ASP A CA 1
ATOM 755 C C . ASP A 1 98 ? -2.499 -13.527 1.972 1.00 97.38 98 ASP A C 1
ATOM 757 O O . ASP A 1 98 ? -2.954 -14.345 1.173 1.00 97.38 98 ASP A O 1
ATOM 761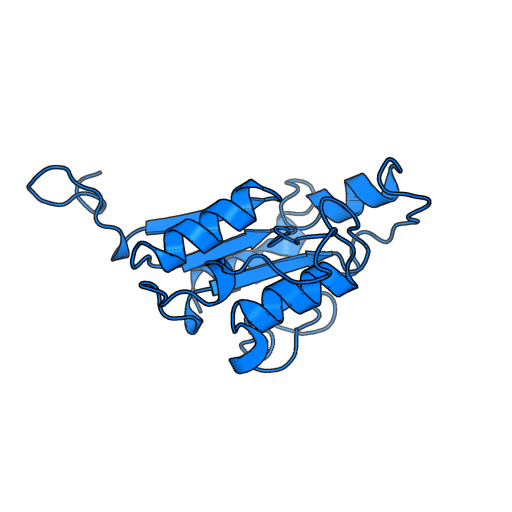 N N . ALA A 1 99 ? -3.018 -13.394 3.199 1.00 97.81 99 ALA A N 1
ATOM 762 C CA . ALA A 1 99 ? -4.196 -14.133 3.660 1.00 97.81 99 ALA A CA 1
ATOM 763 C C . ALA A 1 99 ? -5.468 -13.824 2.841 1.00 97.81 99 ALA A C 1
ATOM 765 O O . ALA A 1 99 ? -6.415 -14.607 2.857 1.00 97.81 99 ALA A O 1
ATOM 766 N N . PHE A 1 100 ? -5.482 -12.707 2.105 1.00 97.62 100 PHE A N 1
ATOM 767 C CA . PHE A 1 100 ? -6.596 -12.259 1.259 1.00 97.62 100 PHE A CA 1
ATOM 768 C C . PHE A 1 100 ? -6.411 -12.622 -0.220 1.00 97.62 100 PHE A C 1
ATOM 770 O O . PHE A 1 100 ? -7.019 -12.014 -1.098 1.00 97.62 100 PHE A O 1
ATOM 777 N N . GLY A 1 101 ? -5.563 -13.612 -0.498 1.00 97.00 101 GLY A N 1
ATOM 778 C CA . GLY A 1 101 ? -5.281 -14.090 -1.843 1.00 97.00 101 GLY A CA 1
ATOM 779 C C . GLY A 1 101 ? -3.981 -13.532 -2.431 1.00 97.00 101 GLY A C 1
ATOM 780 O O . GLY A 1 101 ? -3.262 -12.762 -1.786 1.00 97.00 101 GLY A O 1
ATOM 781 N N . PRO A 1 102 ? -3.642 -13.956 -3.661 1.00 97.25 102 PRO A N 1
ATOM 782 C CA . PRO A 1 102 ? -2.427 -13.514 -4.329 1.00 97.25 102 PRO A CA 1
ATOM 783 C C . PRO A 1 102 ? -2.473 -12.006 -4.632 1.00 97.25 102 PRO A C 1
ATOM 785 O O . PRO A 1 102 ? -3.566 -11.455 -4.804 1.00 97.25 102 PRO A O 1
ATOM 788 N N . PRO A 1 103 ? -1.309 -11.341 -4.772 1.00 98.12 103 PRO A N 1
ATOM 789 C CA . PRO A 1 103 ? -1.257 -9.965 -5.249 1.00 98.12 103 PRO A CA 1
ATOM 790 C C . PRO A 1 103 ? -2.018 -9.768 -6.567 1.00 98.12 103 PRO A C 1
ATOM 792 O O . PRO A 1 103 ? -2.033 -10.667 -7.408 1.00 98.12 103 PRO A O 1
ATOM 795 N N . ALA A 1 104 ? -2.636 -8.601 -6.746 1.00 98.44 104 ALA A N 1
ATOM 796 C CA . ALA A 1 104 ? -3.337 -8.230 -7.972 1.00 98.44 104 ALA A CA 1
ATOM 797 C C . ALA A 1 104 ? -2.538 -7.222 -8.809 1.00 98.44 104 ALA A C 1
ATOM 799 O O . ALA A 1 104 ? -1.967 -6.266 -8.277 1.00 98.44 104 ALA A O 1
ATOM 800 N N . GLU A 1 105 ? -2.529 -7.433 -10.124 1.00 98.25 105 GLU A N 1
ATOM 801 C CA . GLU A 1 105 ? -1.899 -6.559 -11.114 1.00 98.25 105 GLU A CA 1
ATOM 802 C C . GLU A 1 105 ? -2.893 -5.509 -11.612 1.00 98.25 105 GLU A C 1
ATOM 804 O O . GLU A 1 105 ? -3.706 -5.781 -12.498 1.00 98.25 105 GLU A O 1
ATOM 809 N N . VAL A 1 106 ? -2.820 -4.285 -11.083 1.00 97.62 106 VAL A N 1
ATOM 810 C CA . VAL A 1 106 ? -3.832 -3.243 -11.359 1.00 97.62 106 VAL A CA 1
ATOM 811 C C . VAL A 1 106 ? -3.864 -2.795 -12.820 1.00 97.62 106 VAL A C 1
ATOM 813 O O . VAL A 1 106 ? -4.850 -2.220 -13.264 1.00 97.62 106 VAL A O 1
ATOM 816 N N . ASP A 1 107 ? -2.790 -3.041 -13.574 1.00 96.62 107 ASP A N 1
ATOM 817 C CA . ASP A 1 107 ? -2.710 -2.692 -14.995 1.00 96.62 107 ASP A CA 1
ATOM 818 C C . ASP A 1 107 ? -3.516 -3.646 -15.894 1.00 96.62 107 ASP A C 1
ATOM 820 O O . ASP A 1 107 ? -3.801 -3.307 -17.041 1.00 96.62 107 ASP A O 1
ATOM 824 N N . SER A 1 108 ? -3.866 -4.838 -15.400 1.00 96.25 108 SER A N 1
ATOM 825 C CA . SER A 1 108 ? -4.530 -5.887 -16.192 1.00 96.25 108 SER A CA 1
ATOM 826 C C . SER A 1 108 ? -5.781 -6.468 -15.539 1.00 96.25 108 SER A C 1
ATOM 828 O O . SER A 1 108 ? -6.618 -7.058 -16.220 1.00 96.25 108 SER A O 1
ATOM 830 N N . GLU A 1 109 ? -5.929 -6.298 -14.229 1.00 97.31 109 GLU A N 1
ATOM 831 C CA . GLU A 1 109 ? -7.060 -6.811 -13.473 1.00 97.31 109 GLU A CA 1
ATOM 832 C C . GLU A 1 109 ? -8.100 -5.715 -13.240 1.00 97.31 109 GLU A C 1
ATOM 834 O O . GLU A 1 109 ? -7.748 -4.634 -12.765 1.00 97.31 109 GLU A O 1
ATOM 839 N N . PRO A 1 110 ? -9.386 -5.972 -13.532 1.00 95.06 110 PRO A N 1
ATOM 840 C CA . PRO A 1 110 ? -10.432 -4.989 -13.302 1.00 95.06 110 PRO A CA 1
ATOM 841 C C . PRO A 1 110 ? -10.771 -4.870 -11.812 1.00 95.06 110 PRO A C 1
ATOM 843 O O . PRO A 1 110 ? -10.568 -5.799 -11.023 1.00 95.06 110 PRO A O 1
ATOM 846 N N . PHE A 1 111 ? -11.383 -3.747 -11.437 1.00 93.69 111 PHE A N 1
ATOM 847 C CA . PHE A 1 111 ? -12.067 -3.601 -10.152 1.00 93.69 111 PHE A CA 1
ATOM 848 C C . PHE A 1 111 ? -13.048 -4.782 -9.922 1.00 93.69 111 PHE A C 1
ATOM 850 O O . PHE A 1 111 ? -13.782 -5.129 -10.853 1.00 93.69 111 PHE A O 1
ATOM 857 N N . PRO A 1 112 ? -13.102 -5.409 -8.724 1.00 95.69 112 PRO A N 1
ATOM 858 C CA . PRO A 1 112 ? -12.446 -5.035 -7.465 1.00 95.69 112 PRO A CA 1
ATOM 859 C C . PRO A 1 112 ? -11.128 -5.796 -7.189 1.00 95.69 112 PRO A C 1
ATOM 861 O O . PRO A 1 112 ? -10.881 -6.213 -6.061 1.00 95.69 112 PRO A O 1
ATOM 864 N N . TYR A 1 113 ? -10.280 -6.029 -8.199 1.00 97.69 113 TYR A N 1
ATOM 865 C CA . TYR A 1 113 ? -8.923 -6.596 -8.050 1.00 97.69 113 TYR A CA 1
ATOM 866 C C . TYR A 1 113 ? -8.872 -7.913 -7.257 1.00 97.69 113 TYR A C 1
ATOM 868 O O . TYR A 1 113 ? -8.027 -8.105 -6.381 1.00 97.69 113 TYR A O 1
ATOM 876 N N . ARG A 1 114 ? -9.840 -8.805 -7.509 1.00 96.12 114 ARG A N 1
ATOM 877 C CA . ARG A 1 114 ? -10.028 -10.077 -6.779 1.00 96.12 114 ARG A CA 1
ATOM 878 C C . ARG A 1 114 ? -10.116 -9.923 -5.251 1.00 96.12 114 ARG A C 1
ATOM 880 O O . ARG A 1 114 ? -9.848 -10.877 -4.529 1.00 96.12 114 ARG A O 1
ATOM 887 N N . HIS A 1 115 ? -10.477 -8.738 -4.763 1.00 97.25 115 HIS A N 1
ATOM 888 C CA . HIS A 1 115 ? -10.454 -8.369 -3.348 1.00 97.25 115 HIS A CA 1
ATOM 889 C C . HIS A 1 115 ? -9.065 -8.508 -2.679 1.00 97.25 115 HIS A C 1
ATOM 891 O O . HIS A 1 115 ? -8.963 -8.610 -1.454 1.00 97.25 115 HIS A O 1
ATOM 897 N N . ALA A 1 116 ? -7.974 -8.447 -3.452 1.00 98.31 116 ALA A N 1
ATOM 898 C CA . ALA A 1 116 ? -6.612 -8.548 -2.933 1.00 98.31 116 ALA A CA 1
ATOM 899 C C . ALA A 1 116 ? -6.214 -7.336 -2.068 1.00 98.31 116 ALA A C 1
ATOM 901 O O . ALA A 1 116 ? -6.591 -6.193 -2.332 1.00 98.31 116 ALA A O 1
ATOM 902 N N . ARG A 1 117 ? -5.387 -7.567 -1.043 1.00 98.50 117 ARG A N 1
ATOM 903 C CA . ARG A 1 117 ? -4.816 -6.502 -0.189 1.00 98.50 117 ARG A CA 1
ATOM 904 C C . ARG A 1 117 ? -3.427 -6.046 -0.624 1.00 98.50 117 ARG A C 1
ATOM 906 O O . ARG A 1 117 ? -2.912 -5.038 -0.140 1.00 98.50 117 ARG A O 1
ATOM 913 N N . ILE A 1 118 ? -2.836 -6.768 -1.569 1.00 98.75 118 ILE A N 1
ATOM 914 C CA . ILE A 1 118 ? -1.550 -6.450 -2.172 1.00 98.75 118 ILE A CA 1
ATOM 915 C C . ILE A 1 118 ? -1.795 -6.131 -3.642 1.00 98.75 118 ILE A C 1
ATOM 917 O O . ILE A 1 118 ? -2.244 -6.988 -4.397 1.00 98.75 118 ILE A O 1
ATOM 921 N N . LEU A 1 119 ? -1.491 -4.903 -4.038 1.00 98.75 119 LEU A N 1
ATOM 922 C CA . LEU A 1 119 ? -1.655 -4.392 -5.389 1.00 98.75 119 LEU A CA 1
ATOM 923 C C . LEU A 1 119 ? -0.282 -4.030 -5.955 1.00 98.75 119 LEU A C 1
ATOM 925 O O . LEU A 1 119 ? 0.523 -3.367 -5.288 1.00 98.75 119 LEU A O 1
ATOM 929 N N . TYR A 1 120 ? -0.035 -4.423 -7.199 1.00 98.62 120 TYR A N 1
ATOM 930 C CA . TYR A 1 120 ? 1.151 -4.021 -7.939 1.00 98.62 120 TYR A CA 1
ATOM 931 C C . TYR A 1 120 ? 0.812 -3.388 -9.277 1.00 98.62 120 TYR A C 1
ATOM 933 O O . TYR A 1 120 ? -0.254 -3.610 -9.847 1.00 98.62 120 TYR A O 1
ATOM 941 N N . THR A 1 121 ? 1.757 -2.588 -9.755 1.00 98.50 121 THR A N 1
ATOM 942 C CA . THR A 1 121 ? 1.784 -2.042 -11.104 1.00 98.50 121 THR A CA 1
ATOM 943 C C . THR A 1 121 ? 3.178 -2.188 -11.711 1.00 98.50 121 THR A C 1
ATOM 945 O O . THR A 1 121 ? 4.197 -2.140 -11.006 1.00 98.50 121 THR A O 1
ATOM 948 N N . GLY A 1 122 ? 3.220 -2.351 -13.031 1.00 98.00 122 GLY A N 1
ATOM 949 C CA . GLY A 1 122 ? 4.418 -2.167 -13.853 1.00 98.00 122 GLY A CA 1
ATOM 950 C C . GLY A 1 122 ? 4.535 -0.759 -14.448 1.00 98.00 122 GLY A C 1
ATOM 951 O O . GL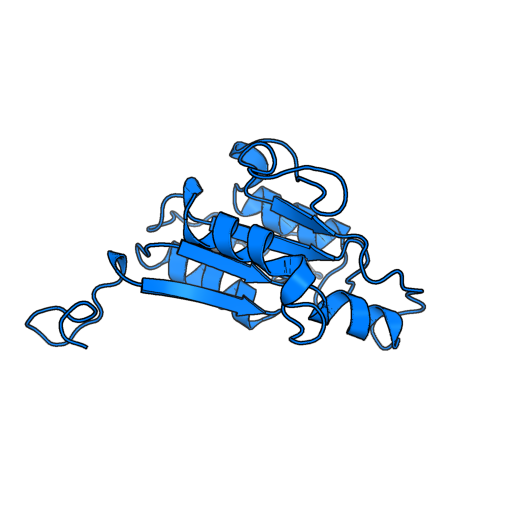Y A 1 122 ? 5.461 -0.506 -15.214 1.00 98.00 122 GLY A O 1
ATOM 952 N N . PHE A 1 123 ? 3.593 0.140 -14.143 1.00 97.88 123 PHE A N 1
ATOM 953 C CA . PHE A 1 123 ? 3.539 1.494 -14.674 1.00 97.88 123 PHE A CA 1
ATOM 954 C C . PHE A 1 123 ? 4.116 2.539 -13.692 1.00 97.88 123 PHE A C 1
ATOM 956 O O . PHE A 1 123 ? 3.752 2.583 -12.508 1.00 97.88 123 PHE A O 1
ATOM 963 N N . PRO A 1 124 ? 4.923 3.495 -14.187 1.00 96.94 124 PRO A N 1
ATOM 964 C CA . PRO A 1 124 ? 5.400 3.598 -15.564 1.00 96.94 124 PRO A CA 1
ATOM 965 C C . PRO A 1 124 ? 6.442 2.522 -15.877 1.00 96.94 124 PRO A C 1
ATOM 967 O O . PRO A 1 124 ? 7.198 2.127 -14.996 1.00 96.94 124 PRO A O 1
ATOM 970 N N . GLU A 1 125 ? 6.537 2.118 -17.144 1.00 97.06 125 GLU A N 1
ATOM 971 C CA . GLU A 1 125 ? 7.664 1.298 -17.584 1.00 97.06 125 GLU A CA 1
ATOM 972 C C . GLU A 1 125 ? 8.968 2.061 -17.331 1.00 97.06 125 GLU A C 1
ATOM 974 O O . GLU A 1 125 ? 9.139 3.209 -17.757 1.00 97.06 125 GLU A O 1
ATOM 979 N N . VAL A 1 126 ? 9.889 1.440 -16.597 1.00 97.31 126 VAL A N 1
ATOM 980 C CA . VAL A 1 126 ? 11.154 2.061 -16.210 1.00 97.31 126 VAL A CA 1
ATOM 981 C C . VAL A 1 126 ? 12.316 1.099 -16.386 1.00 97.31 126 VAL A C 1
ATOM 983 O O . VAL A 1 126 ? 12.184 -0.119 -16.324 1.00 97.31 126 VAL A O 1
ATOM 986 N N . VAL A 1 127 ? 13.504 1.674 -16.551 1.00 97.56 127 VAL A N 1
ATOM 987 C CA . VAL A 1 127 ? 14.764 0.937 -16.475 1.00 97.56 127 VAL A CA 1
ATOM 988 C C . VAL A 1 127 ? 15.454 1.315 -15.171 1.00 97.56 127 VAL A C 1
ATOM 990 O O . VAL A 1 127 ? 15.838 2.469 -14.961 1.00 97.56 127 VAL A O 1
ATOM 993 N N . VAL A 1 128 ? 15.607 0.340 -14.277 1.00 97.69 128 VAL A N 1
ATOM 994 C CA . VAL A 1 128 ? 16.253 0.525 -12.974 1.00 97.69 128 VAL A CA 1
ATOM 995 C C . VAL A 1 128 ? 17.698 0.048 -13.054 1.00 97.69 128 VAL A C 1
ATOM 997 O O . VAL A 1 128 ? 17.982 -1.140 -12.970 1.00 97.69 128 VAL A O 1
ATOM 1000 N N . THR A 1 129 ? 18.633 0.989 -13.179 1.00 96.75 129 THR A N 1
ATOM 1001 C CA . THR A 1 129 ? 20.084 0.710 -13.203 1.00 96.75 129 THR A CA 1
ATOM 1002 C C . THR A 1 129 ? 20.742 0.797 -11.820 1.00 96.75 129 THR A C 1
ATOM 1004 O O . THR A 1 129 ? 21.962 0.739 -11.691 1.00 96.75 129 THR A O 1
ATOM 1007 N N . GLY A 1 130 ? 19.936 0.964 -10.769 1.00 95.19 130 GLY A N 1
ATOM 1008 C CA . GLY A 1 130 ? 20.367 1.079 -9.377 1.00 95.19 130 GLY A CA 1
ATOM 1009 C C . GLY A 1 130 ? 19.428 1.966 -8.559 1.00 95.19 130 GLY A C 1
ATOM 1010 O O . GLY A 1 130 ? 18.613 2.705 -9.114 1.00 95.19 130 GLY A O 1
ATOM 1011 N N . VAL A 1 131 ? 19.559 1.943 -7.228 1.00 94.62 131 VAL A N 1
ATOM 1012 C CA . VAL A 1 131 ? 18.636 2.639 -6.300 1.00 94.62 131 VAL A CA 1
ATOM 1013 C C . VAL A 1 131 ? 18.601 4.165 -6.475 1.00 94.62 131 VAL A C 1
ATOM 1015 O O . VAL A 1 131 ? 17.619 4.817 -6.132 1.00 94.62 131 VAL A O 1
ATOM 1018 N N . ARG A 1 132 ? 19.661 4.755 -7.043 1.00 95.69 132 ARG A N 1
ATOM 1019 C CA . ARG A 1 132 ? 19.748 6.200 -7.320 1.00 95.69 132 ARG A CA 1
ATOM 1020 C C . ARG A 1 132 ? 19.298 6.586 -8.734 1.00 95.69 132 ARG A C 1
ATOM 1022 O O . ARG A 1 132 ? 19.305 7.774 -9.049 1.00 95.69 132 ARG A O 1
ATOM 1029 N N . SER A 1 133 ? 18.933 5.615 -9.573 1.00 97.69 133 SER A N 1
ATOM 1030 C CA . SER A 1 133 ? 18.528 5.854 -10.963 1.00 97.69 133 SER A CA 1
ATOM 1031 C C . SER A 1 133 ? 17.211 6.632 -11.059 1.00 97.69 133 SER A C 1
ATOM 1033 O O . SER A 1 133 ? 16.383 6.622 -10.143 1.00 97.69 133 SER A O 1
ATOM 1035 N N . GLN A 1 134 ? 16.993 7.291 -12.199 1.00 97.25 134 GLN A N 1
ATOM 1036 C CA . GLN A 1 134 ? 15.716 7.945 -12.487 1.00 97.25 134 GLN A CA 1
ATOM 1037 C C . GLN A 1 134 ? 14.566 6.931 -12.532 1.00 97.25 134 GLN A C 1
ATOM 1039 O O . GLN A 1 134 ? 13.494 7.227 -12.010 1.00 97.25 134 GLN A O 1
ATOM 1044 N N . GLY A 1 135 ? 14.806 5.728 -13.066 1.00 97.88 135 GLY A N 1
ATOM 1045 C CA . GLY A 1 135 ? 13.828 4.641 -13.063 1.00 97.88 135 GLY A CA 1
ATOM 1046 C C . GLY A 1 135 ? 13.414 4.224 -11.652 1.00 97.88 135 GLY A C 1
ATOM 1047 O O . GLY A 1 135 ? 12.222 4.131 -11.379 1.00 97.88 135 GLY A O 1
ATOM 1048 N N . ALA A 1 136 ? 14.367 4.084 -10.721 1.00 97.88 136 ALA A N 1
ATOM 1049 C CA . ALA A 1 136 ? 14.055 3.781 -9.320 1.00 97.88 136 ALA A CA 1
ATOM 1050 C C . ALA A 1 136 ? 13.166 4.861 -8.682 1.00 97.88 136 ALA A C 1
ATOM 1052 O O . ALA A 1 136 ? 12.188 4.546 -8.011 1.00 97.88 136 ALA A O 1
ATOM 1053 N N . ARG A 1 137 ? 13.467 6.144 -8.926 1.00 97.00 137 ARG A N 1
ATOM 1054 C CA . ARG A 1 137 ? 12.650 7.266 -8.429 1.00 97.00 137 ARG A CA 1
ATOM 1055 C C . ARG A 1 137 ? 11.252 7.284 -9.050 1.00 97.00 137 ARG A C 1
ATOM 1057 O O . ARG A 1 137 ? 10.281 7.571 -8.354 1.00 97.00 137 ARG A O 1
ATOM 1064 N N . ALA A 1 138 ? 11.156 6.996 -10.346 1.00 97.44 138 ALA A N 1
ATOM 1065 C CA . ALA A 1 138 ? 9.890 6.951 -11.066 1.00 97.44 138 ALA A CA 1
ATOM 1066 C C . ALA A 1 138 ? 8.995 5.806 -10.566 1.00 97.44 138 ALA A C 1
ATOM 1068 O O . ALA A 1 138 ? 7.833 6.067 -10.262 1.00 97.44 138 ALA A O 1
ATOM 1069 N N . ALA A 1 139 ? 9.549 4.602 -10.390 1.00 98.00 139 ALA A N 1
ATOM 1070 C CA . ALA A 1 139 ? 8.869 3.460 -9.777 1.00 98.00 139 ALA A CA 1
ATOM 1071 C C . ALA A 1 139 ? 8.400 3.767 -8.347 1.00 98.00 139 ALA A C 1
ATOM 1073 O O . ALA A 1 139 ? 7.237 3.570 -8.014 1.00 98.00 139 ALA A O 1
ATOM 1074 N N . HIS A 1 140 ? 9.284 4.303 -7.502 1.00 97.62 140 HIS A N 1
ATOM 1075 C CA . HIS A 1 140 ? 8.988 4.535 -6.087 1.00 97.62 140 HIS A CA 1
ATOM 1076 C C . HIS A 1 140 ? 7.826 5.511 -5.843 1.00 97.62 140 HIS A C 1
ATOM 1078 O O . HIS A 1 140 ? 7.044 5.353 -4.903 1.00 97.62 140 HIS A O 1
ATOM 1084 N N . GLY A 1 141 ? 7.716 6.542 -6.685 1.00 96.56 141 GLY A N 1
ATOM 1085 C CA . GLY A 1 141 ? 6.669 7.555 -6.580 1.00 96.56 141 GLY A CA 1
ATOM 1086 C C . GLY A 1 141 ? 5.411 7.259 -7.397 1.00 96.56 141 GLY A C 1
ATOM 1087 O O . GLY A 1 141 ? 4.471 8.051 -7.328 1.00 96.56 141 GLY A O 1
ATOM 1088 N N . SER A 1 142 ? 5.376 6.188 -8.200 1.00 96.50 142 SER A N 1
ATOM 1089 C CA . SER A 1 142 ? 4.337 6.018 -9.225 1.00 96.50 142 SER A CA 1
ATOM 1090 C C . SER A 1 142 ? 2.933 5.898 -8.638 1.00 96.50 142 SER A C 1
ATOM 1092 O O . SER A 1 142 ? 2.009 6.522 -9.156 1.00 96.50 142 SER A O 1
ATOM 1094 N N . ALA A 1 143 ? 2.795 5.186 -7.519 1.00 96.25 143 ALA A N 1
ATOM 1095 C CA . ALA A 1 143 ? 1.520 4.824 -6.902 1.00 96.25 143 ALA A CA 1
ATOM 1096 C C . ALA A 1 143 ? 0.698 6.012 -6.354 1.00 96.25 143 ALA A C 1
ATOM 1098 O O . ALA A 1 143 ? -0.506 5.875 -6.142 1.00 96.25 143 ALA A O 1
ATOM 1099 N N . ILE A 1 144 ? 1.332 7.171 -6.125 1.00 95.44 144 ILE A N 1
ATOM 1100 C CA . ILE A 1 144 ? 0.677 8.375 -5.575 1.00 95.44 144 ILE A CA 1
ATOM 1101 C C . ILE A 1 144 ? 0.970 9.657 -6.374 1.00 95.44 144 ILE A C 1
ATOM 1103 O O . ILE A 1 144 ? 0.527 10.746 -6.014 1.00 95.44 144 ILE A O 1
ATOM 1107 N N . ALA A 1 145 ? 1.737 9.568 -7.463 1.00 93.75 145 ALA A N 1
ATOM 1108 C CA . ALA A 1 145 ? 2.090 10.742 -8.250 1.00 93.75 145 ALA A CA 1
ATOM 1109 C C . ALA A 1 145 ? 0.843 11.387 -8.880 1.00 93.75 145 ALA A C 1
ATOM 1111 O O . ALA A 1 145 ? 0.107 10.738 -9.618 1.00 93.75 145 ALA A O 1
ATOM 1112 N N . ALA A 1 146 ? 0.657 12.695 -8.664 1.00 92.56 146 ALA A N 1
ATOM 1113 C CA . ALA A 1 146 ? -0.517 13.439 -9.137 1.00 92.56 146 ALA A CA 1
ATOM 1114 C C . ALA A 1 146 ? -0.737 13.342 -10.660 1.00 92.56 146 ALA A C 1
ATOM 1116 O O . ALA A 1 146 ? -1.865 13.211 -11.119 1.00 92.56 146 ALA A O 1
ATOM 1117 N N . ARG A 1 147 ? 0.348 13.301 -11.445 1.00 93.69 147 ARG A N 1
ATOM 1118 C CA . ARG A 1 147 ? 0.315 13.076 -12.906 1.00 93.69 147 ARG A CA 1
ATOM 1119 C C . ARG A 1 147 ? -0.274 11.718 -13.330 1.00 93.69 147 ARG A C 1
ATOM 1121 O O . ARG A 1 147 ? -0.423 11.465 -14.518 1.00 93.69 147 ARG A O 1
ATOM 1128 N N . HIS A 1 148 ? -0.530 10.820 -12.383 1.00 93.94 148 HIS A N 1
ATOM 1129 C CA . HIS A 1 148 ? -1.113 9.499 -12.605 1.00 93.94 148 HIS A CA 1
ATOM 1130 C C . HIS A 1 148 ? -2.479 9.348 -11.915 1.00 93.94 148 HIS A C 1
ATOM 1132 O O . HIS A 1 148 ? -3.038 8.257 -11.926 1.00 93.94 148 HIS A O 1
ATOM 1138 N N . ALA A 1 149 ? -3.039 10.423 -11.345 1.00 94.00 149 ALA A N 1
ATOM 1139 C CA . ALA A 1 149 ? -4.285 10.365 -10.580 1.00 94.00 149 ALA A CA 1
ATOM 1140 C C . ALA A 1 149 ? -5.457 9.787 -11.383 1.00 94.00 149 ALA A C 1
ATOM 1142 O O . ALA A 1 149 ? -6.177 8.932 -10.878 1.00 94.00 149 ALA A O 1
ATOM 1143 N N . GLU A 1 150 ? -5.603 10.178 -12.653 1.00 95.62 150 GLU A N 1
ATOM 1144 C CA . GLU A 1 150 ? -6.656 9.641 -13.525 1.00 95.62 150 GLU A CA 1
ATOM 1145 C C . GLU A 1 150 ? -6.583 8.118 -13.662 1.00 95.62 150 GLU A C 1
ATOM 1147 O O . GLU A 1 150 ? -7.615 7.453 -13.636 1.00 95.62 150 GLU A O 1
ATOM 1152 N N . ARG A 1 151 ? -5.367 7.565 -13.723 1.00 96.06 151 ARG A N 1
ATOM 1153 C CA . ARG A 1 151 ? -5.130 6.121 -13.806 1.00 96.06 151 ARG A CA 1
ATOM 1154 C C . ARG A 1 151 ? -5.422 5.415 -12.481 1.00 96.06 151 ARG A C 1
ATOM 1156 O O . ARG A 1 151 ? -5.940 4.306 -12.477 1.00 96.06 151 ARG A O 1
ATOM 1163 N N . TRP A 1 152 ? -5.086 6.041 -11.356 1.00 96.62 152 TRP A N 1
ATOM 1164 C CA . TRP A 1 152 ? -5.166 5.412 -10.033 1.00 96.62 152 TRP A CA 1
ATOM 1165 C C . TRP A 1 152 ? -6.467 5.657 -9.281 1.00 96.62 152 TRP A C 1
ATOM 1167 O O . TRP A 1 152 ? -6.655 5.079 -8.214 1.00 96.62 152 TRP A O 1
ATOM 1177 N N . ASN A 1 153 ? -7.387 6.449 -9.831 1.00 95.19 153 ASN A N 1
ATOM 1178 C CA . ASN A 1 153 ? -8.665 6.756 -9.192 1.00 95.19 153 ASN A CA 1
ATOM 1179 C C . ASN A 1 153 ? -9.425 5.503 -8.730 1.00 95.19 153 ASN A C 1
ATOM 1181 O O . ASN A 1 153 ? -9.941 5.483 -7.612 1.00 95.19 153 ASN A O 1
ATOM 1185 N N . GLU A 1 154 ? -9.486 4.451 -9.550 1.00 96.69 154 GLU A N 1
ATOM 1186 C CA . GLU A 1 154 ? -10.170 3.207 -9.171 1.00 96.69 154 GLU A CA 1
ATOM 1187 C C . GLU A 1 154 ? -9.399 2.406 -8.121 1.00 96.69 154 GLU A C 1
ATOM 1189 O O . GLU A 1 154 ? -10.013 1.845 -7.217 1.00 96.69 154 GLU A O 1
ATOM 1194 N N . VAL A 1 155 ? -8.065 2.394 -8.192 1.00 98.12 155 VAL A N 1
ATOM 1195 C CA . VAL A 1 155 ? -7.196 1.742 -7.199 1.00 98.12 155 VAL A CA 1
ATOM 1196 C C . VAL A 1 155 ? -7.355 2.412 -5.834 1.00 98.12 155 VAL A C 1
ATOM 1198 O O . VAL A 1 155 ? -7.591 1.748 -4.829 1.00 98.12 155 VAL A O 1
ATOM 1201 N N . TRP A 1 156 ? -7.286 3.743 -5.782 1.00 97.69 156 TRP A N 1
ATOM 1202 C CA . TRP A 1 156 ? -7.437 4.492 -4.537 1.00 97.69 156 TRP A CA 1
ATOM 1203 C C . TRP A 1 156 ? -8.848 4.384 -3.969 1.00 97.69 156 TRP A C 1
ATOM 1205 O O . TRP A 1 156 ? -8.999 4.248 -2.757 1.00 97.69 156 TRP A O 1
ATOM 1215 N N . ARG A 1 157 ? -9.880 4.404 -4.826 1.00 97.31 157 ARG A N 1
ATOM 1216 C CA . ARG A 1 157 ? -11.263 4.164 -4.396 1.00 97.31 157 ARG A CA 1
ATOM 1217 C C . ARG A 1 157 ? -11.387 2.784 -3.765 1.00 97.31 157 ARG A C 1
ATOM 1219 O O . ARG A 1 157 ? -11.828 2.703 -2.629 1.00 97.31 157 ARG A O 1
ATOM 1226 N N . TYR A 1 158 ? -10.917 1.746 -4.454 1.00 98.25 158 TYR A N 1
ATOM 1227 C CA . TYR A 1 158 ? -10.898 0.376 -3.950 1.00 98.25 158 TYR A CA 1
ATOM 1228 C C . TYR A 1 158 ? -10.268 0.282 -2.552 1.00 98.25 158 TYR A C 1
ATOM 1230 O O . TYR A 1 158 ? -10.920 -0.168 -1.615 1.00 98.25 158 TYR A O 1
ATOM 1238 N N . MET A 1 159 ? -9.052 0.810 -2.374 1.00 98.38 159 MET A N 1
ATOM 1239 C CA . MET A 1 159 ? -8.342 0.769 -1.086 1.00 98.38 159 MET A CA 1
ATOM 1240 C C . MET A 1 159 ? -9.051 1.550 0.039 1.00 98.38 159 MET A C 1
ATOM 1242 O O . MET A 1 159 ? -8.802 1.300 1.219 1.00 98.38 159 MET A O 1
ATOM 1246 N N . LEU A 1 160 ? -9.889 2.533 -0.305 1.00 97.19 160 LEU A N 1
ATOM 1247 C CA . LEU A 1 160 ? -10.626 3.354 0.658 1.00 97.19 160 LEU A CA 1
ATOM 1248 C C . LEU A 1 160 ? -12.013 2.797 0.996 1.00 97.19 160 LEU A C 1
ATOM 1250 O O . LEU A 1 160 ? -12.536 3.141 2.058 1.00 97.19 160 LEU A O 1
ATOM 1254 N N . THR A 1 161 ? -12.620 1.995 0.116 1.00 94.69 161 THR A N 1
ATOM 1255 C CA . THR A 1 161 ? -14.036 1.611 0.235 1.00 94.69 161 THR A CA 1
ATOM 1256 C C . THR A 1 161 ? -14.291 0.117 0.424 1.00 94.69 161 THR A C 1
ATOM 1258 O O . THR A 1 161 ? -15.306 -0.213 1.032 1.00 94.69 161 THR A O 1
ATOM 1261 N N . GLU A 1 162 ? -13.398 -0.768 -0.032 1.00 87.69 162 GLU A N 1
ATOM 1262 C CA . GLU A 1 162 ? -13.513 -2.238 0.127 1.00 87.69 162 GLU A CA 1
ATOM 1263 C C . GLU A 1 162 ? -12.861 -2.777 1.407 1.00 87.69 162 GLU A C 1
ATOM 1265 O O . GLU A 1 162 ? -12.260 -1.965 2.151 1.00 87.69 162 GLU A O 1
#

Foldseek 3Di:
DVVQADPVRHGPQQDDAQEDAEVSLLVLLLCQQVAAHVAREYELDDQQADPVVRAHDPSLQHRGNHDLLRAAYEFECCQCPNHGSVRRVRSCVSNVQCVLPDEFELVPDDPPRSSGRHYYYCPPPADDPDCPDPRNVCRRCVQPDPVCCVVCVRVVCNSNPD

pLDDT: mean 96.97, std 2.24, range [80.5, 98.88]

Radius of gyration: 15.68 Å; chains: 1; bounding box: 39×32×43 Å

Sequence (162 aa):
WGRFLNEDGSLRWASLAVAGQSQGGGHAALIGIKHEVARVLCFGAPKDYNIKLGVPAAWYELPSATPKDRFFAFNHHQDPMGCTPEQQRLNLKTLGLDAFGPPAEVDSEPFPYRHARILYTGFPEVVVTGVRSQGARAAHGSAIAARHAERWNEVWRYMLTE